Protein AF-A0A8B6D0X1-F1 (afdb_monomer)

Foldseek 3Di:
DADPVVQPHDPDDAPDWDADPVQREIDGHHDDDDDPVCPVVVVVVVCVVCVVVQVSSCVVVVNRYHYD

Structure (mmCIF, N/CA/C/O backbone):
data_AF-A0A8B6D0X1-F1
#
_entry.id   AF-A0A8B6D0X1-F1
#
loop_
_atom_site.group_PDB
_atom_site.id
_atom_site.type_symbol
_atom_site.label_atom_id
_atom_site.label_alt_id
_atom_site.label_comp_id
_atom_site.label_asym_id
_atom_site.label_entity_id
_atom_site.label_seq_id
_atom_site.pdbx_PDB_ins_code
_atom_site.Cartn_x
_atom_site.Cartn_y
_atom_site.Cartn_z
_atom_site.occupancy
_atom_site.B_iso_or_equiv
_atom_site.auth_seq_id
_atom_site.auth_comp_id
_atom_site.auth_asym_id
_atom_site.auth_atom_id
_atom_site.pdbx_PDB_model_num
ATOM 1 N N . MET A 1 1 ? -10.079 -8.766 -4.340 1.00 62.56 1 MET A N 1
ATOM 2 C CA 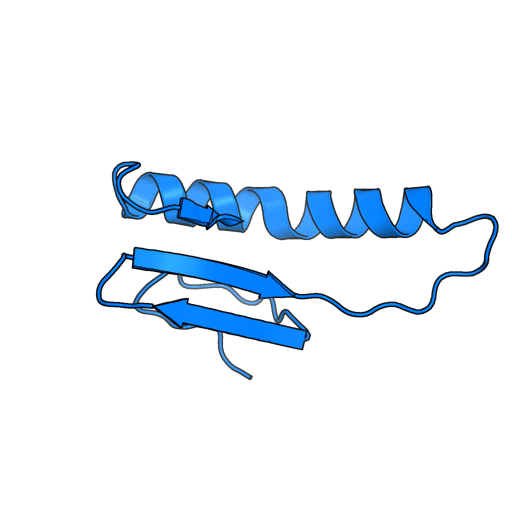. MET A 1 1 ? -9.818 -8.379 -2.940 1.00 62.56 1 MET A CA 1
ATOM 3 C C . MET A 1 1 ? -10.481 -7.033 -2.680 1.00 62.56 1 MET A C 1
ATOM 5 O O . MET A 1 1 ? -10.442 -6.191 -3.572 1.00 62.56 1 MET A O 1
ATOM 9 N N . SER A 1 2 ? -11.146 -6.860 -1.536 1.00 72.94 2 SER A N 1
ATOM 10 C CA . SER A 1 2 ? -11.699 -5.567 -1.104 1.00 72.94 2 SER A CA 1
ATOM 11 C C . SER A 1 2 ? -10.817 -5.020 0.008 1.00 72.94 2 SER A C 1
ATOM 13 O O . SER A 1 2 ? -10.448 -5.783 0.899 1.00 72.94 2 SER A O 1
ATOM 15 N N . PHE A 1 3 ? -10.488 -3.730 -0.037 1.00 85.19 3 PHE A N 1
ATOM 16 C CA . PHE A 1 3 ? -9.825 -3.073 1.086 1.00 85.19 3 PHE A CA 1
ATOM 17 C C . PHE A 1 3 ? -10.785 -3.052 2.294 1.00 85.19 3 PHE A C 1
ATOM 19 O O . PHE A 1 3 ? -11.991 -2.859 2.083 1.00 85.19 3 PHE A O 1
ATOM 26 N N . PRO A 1 4 ? -10.315 -3.292 3.532 1.00 85.31 4 PRO A N 1
ATOM 27 C CA . PRO A 1 4 ? -11.190 -3.311 4.701 1.00 85.31 4 PRO A CA 1
ATOM 28 C C . PRO A 1 4 ? -11.873 -1.953 4.918 1.00 85.31 4 PRO A C 1
ATOM 30 O O . PRO A 1 4 ? -11.214 -0.939 5.144 1.00 85.31 4 PRO A O 1
ATOM 33 N N . ALA A 1 5 ? -13.208 -1.932 4.874 1.00 84.56 5 ALA A N 1
ATOM 34 C CA . ALA A 1 5 ? -13.992 -0.699 5.003 1.00 84.56 5 ALA A CA 1
ATOM 35 C C . ALA A 1 5 ? -13.885 -0.056 6.398 1.00 84.56 5 ALA A C 1
ATOM 37 O O . ALA A 1 5 ? -14.086 1.149 6.535 1.00 84.56 5 ALA A O 1
ATOM 38 N N . GLU A 1 6 ? -13.537 -0.850 7.415 1.00 82.50 6 GLU A N 1
ATOM 39 C CA . GLU A 1 6 ? -13.227 -0.383 8.772 1.00 82.50 6 GLU A CA 1
ATOM 40 C C . GLU A 1 6 ? -11.992 0.528 8.834 1.00 82.50 6 GLU A C 1
ATOM 42 O O . GLU A 1 6 ? -11.872 1.327 9.758 1.00 82.50 6 GLU A O 1
ATOM 47 N N . ILE A 1 7 ? -11.112 0.450 7.830 1.00 84.19 7 ILE A N 1
ATOM 48 C CA . ILE A 1 7 ? -9.944 1.317 7.688 1.00 84.19 7 ILE A CA 1
ATOM 49 C C . ILE A 1 7 ? -10.316 2.545 6.844 1.00 84.19 7 ILE A C 1
ATOM 51 O O . ILE A 1 7 ? -10.292 3.683 7.317 1.00 84.19 7 ILE A O 1
ATOM 55 N N . ALA A 1 8 ? -10.685 2.316 5.579 1.00 86.62 8 ALA A N 1
ATOM 56 C CA . ALA A 1 8 ? -11.055 3.365 4.635 1.00 86.62 8 ALA A CA 1
ATOM 57 C C . ALA A 1 8 ? -11.879 2.801 3.471 1.00 86.62 8 ALA A C 1
ATOM 59 O O . ALA A 1 8 ? -11.711 1.657 3.055 1.00 86.62 8 ALA A O 1
ATOM 60 N N . ALA A 1 9 ? -12.748 3.631 2.896 1.00 87.19 9 ALA A N 1
ATOM 61 C CA . ALA A 1 9 ? -13.400 3.311 1.633 1.00 87.19 9 ALA A CA 1
ATOM 62 C C . ALA A 1 9 ? -12.480 3.734 0.480 1.00 87.19 9 ALA A C 1
ATOM 64 O O . ALA A 1 9 ? -12.156 4.912 0.353 1.00 87.19 9 ALA A O 1
ATOM 65 N N . THR A 1 10 ? -12.059 2.787 -0.358 1.00 88.81 10 THR A N 1
ATOM 66 C CA . THR A 1 10 ? -11.190 3.060 -1.510 1.00 88.81 10 THR A CA 1
ATOM 67 C C . THR A 1 10 ? -11.479 2.105 -2.664 1.00 88.81 10 THR A C 1
ATOM 69 O O . THR A 1 10 ? -11.886 0.961 -2.458 1.00 88.81 10 THR A O 1
ATOM 72 N N . SER A 1 11 ? -11.273 2.577 -3.894 1.00 89.88 11 SER A N 1
ATOM 73 C CA . SER A 1 11 ? -11.288 1.744 -5.102 1.00 89.88 11 SER A CA 1
ATOM 74 C C . SER A 1 11 ? -9.920 1.126 -5.410 1.00 89.88 11 SER A C 1
ATOM 76 O O . SER A 1 11 ? -9.822 0.275 -6.298 1.00 89.88 11 SER A O 1
ATOM 78 N N . LEU A 1 12 ? -8.871 1.529 -4.681 1.00 90.88 12 LEU A N 1
ATOM 79 C CA . LEU A 1 12 ? -7.529 0.977 -4.818 1.00 90.88 12 LEU A CA 1
ATOM 80 C C . LEU A 1 12 ? -7.482 -0.479 -4.344 1.00 90.88 12 LEU A C 1
ATOM 82 O O . LEU A 1 12 ? -8.187 -0.887 -3.421 1.00 90.88 12 LEU A O 1
ATOM 86 N N . ARG A 1 13 ? -6.633 -1.272 -5.001 1.00 90.38 13 ARG A N 1
ATOM 87 C CA . ARG A 1 13 ? -6.500 -2.712 -4.763 1.00 90.38 13 ARG A CA 1
ATOM 88 C C . ARG A 1 13 ? -5.021 -3.096 -4.730 1.00 90.38 13 ARG A C 1
ATOM 90 O O . ARG A 1 13 ? -4.492 -3.435 -5.786 1.00 90.38 13 ARG A O 1
ATOM 97 N N . PRO A 1 14 ? -4.368 -2.994 -3.560 1.00 91.25 14 PRO A N 1
ATOM 98 C CA . PRO A 1 14 ? -3.060 -3.601 -3.345 1.00 91.25 14 PRO A CA 1
ATOM 99 C C . PRO A 1 14 ? -3.136 -5.113 -3.560 1.00 91.25 14 PRO A C 1
ATOM 101 O O . PRO A 1 14 ? -4.201 -5.710 -3.363 1.00 91.25 14 PRO A O 1
ATOM 104 N N . ASP A 1 15 ? -2.014 -5.731 -3.921 1.00 92.81 15 ASP A N 1
ATOM 105 C CA . ASP A 1 15 ? -1.941 -7.186 -4.086 1.00 92.81 15 ASP A CA 1
ATOM 106 C C . ASP A 1 15 ? -2.196 -7.911 -2.760 1.00 92.81 15 ASP A C 1
ATOM 108 O O . ASP A 1 15 ? -2.886 -8.932 -2.727 1.00 92.81 15 ASP A O 1
ATOM 112 N N . ILE A 1 16 ? -1.665 -7.369 -1.658 1.00 91.62 16 ILE A N 1
ATOM 113 C CA . ILE A 1 16 ? -1.868 -7.901 -0.309 1.00 91.62 16 ILE A CA 1
ATOM 114 C C . ILE A 1 16 ? -2.102 -6.741 0.664 1.00 91.62 16 ILE A C 1
ATOM 116 O O . ILE A 1 16 ? -1.432 -5.710 0.621 1.00 91.62 16 ILE A O 1
ATOM 120 N N . VAL A 1 17 ? -3.050 -6.935 1.580 1.00 91.19 17 VAL A N 1
ATOM 121 C CA . VAL A 1 17 ? -3.311 -6.038 2.709 1.00 91.19 17 VAL A CA 1
ATOM 122 C C . VAL A 1 17 ? -3.271 -6.866 3.983 1.00 91.19 17 VAL A C 1
ATOM 124 O O . VAL A 1 17 ? -4.024 -7.833 4.113 1.00 91.19 17 VAL A O 1
ATOM 127 N N . ILE A 1 18 ? -2.405 -6.485 4.919 1.00 91.50 18 ILE A N 1
ATOM 128 C CA . ILE A 1 18 ? -2.342 -7.071 6.260 1.00 91.50 18 ILE A CA 1
ATOM 129 C C . ILE A 1 18 ? -2.916 -6.042 7.225 1.00 91.50 18 ILE A C 1
ATOM 131 O O . ILE A 1 18 ? -2.421 -4.920 7.281 1.00 91.50 18 ILE A O 1
ATOM 135 N N . TRP A 1 19 ? -3.952 -6.414 7.974 1.00 89.88 19 TRP A N 1
ATOM 136 C CA . TRP A 1 19 ? -4.604 -5.544 8.950 1.00 89.88 19 TRP A CA 1
ATOM 137 C C . TRP A 1 19 ? -4.655 -6.207 10.322 1.00 89.88 19 TRP A C 1
ATOM 139 O O . TRP A 1 19 ? -5.084 -7.354 10.450 1.00 89.88 19 TRP A O 1
ATOM 149 N N . SER A 1 20 ? -4.238 -5.464 11.345 1.00 89.56 20 SER A N 1
ATOM 150 C CA . SER A 1 20 ? -4.356 -5.847 12.750 1.00 89.56 20 SER A CA 1
ATOM 151 C C . SER A 1 20 ? -5.348 -4.912 13.450 1.00 89.56 20 SER A C 1
ATOM 153 O O . SER A 1 20 ? -4.973 -3.788 13.795 1.00 89.56 20 SER A O 1
ATOM 155 N N . PRO A 1 21 ? -6.592 -5.354 13.721 1.00 85.88 21 PRO A N 1
ATOM 156 C CA . PRO A 1 21 ? -7.576 -4.544 14.441 1.00 85.88 21 PRO A CA 1
ATOM 157 C C . PRO A 1 21 ? -7.119 -4.161 15.856 1.00 85.88 21 PRO A C 1
ATOM 159 O O . PRO A 1 21 ? -7.417 -3.070 16.332 1.00 85.88 21 PRO A O 1
ATOM 162 N N . GLY A 1 22 ? -6.372 -5.048 16.527 1.00 86.94 22 GLY A N 1
ATOM 163 C CA . GLY A 1 22 ? -5.929 -4.846 17.910 1.00 86.94 22 GLY A CA 1
ATOM 164 C C . GLY A 1 22 ? -4.873 -3.750 18.060 1.00 86.94 22 GLY A C 1
ATOM 165 O O . GLY A 1 22 ? -4.917 -2.990 19.023 1.00 86.94 22 GLY A O 1
ATOM 166 N N . THR A 1 23 ? -3.948 -3.640 17.101 1.00 86.50 23 THR A N 1
ATOM 167 C CA . THR A 1 23 ? -2.913 -2.588 17.093 1.00 86.50 23 THR A CA 1
ATOM 168 C C . THR A 1 23 ? -3.251 -1.418 16.173 1.00 86.50 23 THR A C 1
ATOM 170 O O . THR A 1 23 ? -2.548 -0.411 16.192 1.00 86.50 23 THR A O 1
ATOM 173 N N . ARG A 1 24 ? -4.328 -1.530 15.385 1.00 83.81 24 ARG A N 1
ATOM 174 C CA . ARG A 1 24 ? -4.739 -0.571 14.350 1.00 83.81 24 ARG A CA 1
ATOM 175 C C . ARG A 1 24 ? -3.614 -0.283 13.354 1.00 83.81 24 ARG A C 1
ATOM 177 O O . ARG A 1 24 ? -3.320 0.866 13.038 1.00 83.81 24 ARG A O 1
ATOM 184 N N . GLN A 1 25 ? -2.953 -1.343 12.895 1.00 86.75 25 GLN A N 1
ATOM 185 C CA . GLN A 1 25 ? -1.853 -1.254 11.937 1.00 86.75 25 GLN A CA 1
ATOM 186 C C . GLN A 1 25 ? -2.226 -1.931 10.628 1.00 86.75 25 GLN A C 1
ATOM 188 O O . GLN A 1 25 ? -2.683 -3.079 10.639 1.00 86.75 25 GLN A O 1
ATOM 193 N N . ALA A 1 26 ? -1.990 -1.233 9.517 1.00 88.94 26 ALA A N 1
ATOM 194 C CA . ALA A 1 26 ? -2.119 -1.789 8.178 1.00 88.94 26 ALA A CA 1
ATOM 195 C C . ALA A 1 26 ? -0.783 -1.742 7.440 1.00 88.94 26 ALA A C 1
ATOM 197 O O . ALA A 1 26 ? -0.061 -0.748 7.525 1.00 88.94 26 ALA A O 1
ATOM 198 N N . VAL A 1 27 ? -0.508 -2.804 6.687 1.00 90.00 27 VAL A N 1
ATOM 199 C CA . VAL A 1 27 ? 0.601 -2.872 5.734 1.00 90.00 27 VAL A CA 1
ATOM 200 C C . VAL A 1 27 ? 0.025 -3.155 4.355 1.00 90.00 27 VAL A C 1
ATOM 202 O O . VAL A 1 27 ? -0.669 -4.164 4.164 1.00 90.00 27 VAL A O 1
ATOM 205 N N . LEU A 1 28 ? 0.301 -2.260 3.407 1.00 91.31 28 LEU A N 1
ATOM 206 C CA . LEU A 1 28 ? -0.059 -2.429 2.004 1.00 91.31 28 LEU A CA 1
ATOM 207 C C . LEU A 1 28 ? 1.156 -2.972 1.250 1.00 91.31 28 LEU A C 1
ATOM 209 O O . LEU A 1 28 ? 2.212 -2.349 1.215 1.00 91.31 28 LEU A O 1
ATOM 213 N N . LEU A 1 29 ? 1.005 -4.138 0.631 1.00 90.94 29 LEU A N 1
ATOM 214 C CA . LEU A 1 29 ? 2.058 -4.754 -0.168 1.00 90.94 29 LEU A CA 1
ATOM 215 C C . LEU A 1 29 ? 1.622 -4.796 -1.624 1.00 90.94 29 LEU A C 1
ATOM 217 O O . LEU A 1 29 ? 0.513 -5.215 -1.966 1.00 90.94 29 LEU A O 1
ATOM 221 N N . GLU A 1 30 ? 2.543 -4.381 -2.477 1.00 91.19 30 GLU A N 1
ATOM 222 C CA . GLU A 1 30 ? 2.345 -4.293 -3.907 1.00 91.19 30 GLU A CA 1
ATOM 223 C C . GLU A 1 30 ? 3.529 -4.969 -4.600 1.00 91.19 30 GLU A C 1
ATOM 225 O O . GLU A 1 30 ? 4.691 -4.630 -4.372 1.00 91.19 30 GLU A O 1
ATOM 230 N N . LEU A 1 31 ? 3.224 -5.922 -5.468 1.00 91.62 31 LEU A N 1
ATOM 231 C CA . LEU A 1 31 ? 4.193 -6.6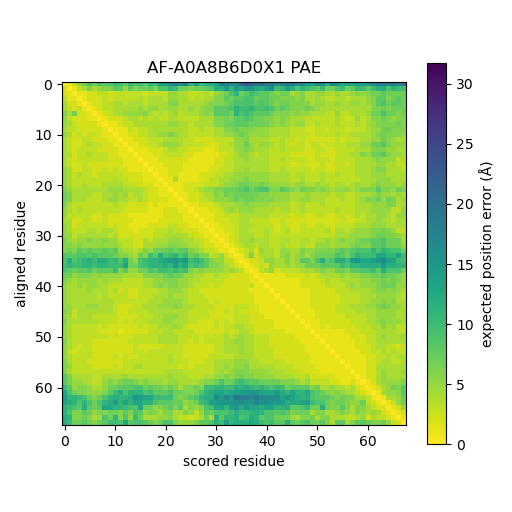42 -6.267 1.00 91.62 31 LEU A CA 1
ATOM 232 C C . LEU A 1 31 ? 4.388 -5.920 -7.605 1.00 91.62 31 LEU A C 1
ATOM 234 O O . LEU A 1 31 ? 3.484 -5.306 -8.183 1.00 91.62 31 LEU A O 1
ATOM 238 N N . THR A 1 32 ? 5.608 -5.964 -8.128 1.00 89.38 32 THR A N 1
ATOM 239 C CA . THR A 1 32 ? 5.882 -5.546 -9.507 1.00 89.38 32 THR A CA 1
ATOM 240 C C . THR A 1 32 ? 7.189 -6.103 -9.992 1.00 89.38 32 THR A C 1
ATOM 242 O O . THR A 1 32 ? 8.141 -6.225 -9.230 1.00 89.38 32 THR A O 1
ATOM 245 N N . VAL A 1 33 ? 7.215 -6.373 -11.290 1.00 92.44 33 VAL A N 1
ATOM 246 C CA . VAL A 1 33 ? 8.396 -6.788 -12.032 1.00 92.44 33 VAL A CA 1
ATOM 247 C C . VAL A 1 33 ? 8.753 -5.638 -12.978 1.00 92.44 33 VAL A C 1
ATOM 249 O O . VAL A 1 33 ? 8.249 -5.601 -14.102 1.00 92.44 33 VAL A O 1
ATOM 252 N N . PRO A 1 34 ? 9.492 -4.616 -12.511 1.00 88.62 34 PRO A N 1
ATOM 253 C CA . PRO A 1 34 ? 9.941 -3.545 -13.386 1.00 88.62 34 PRO A CA 1
ATOM 254 C C . PRO A 1 34 ? 11.066 -4.051 -14.295 1.00 88.62 34 PRO A C 1
ATOM 256 O O . PRO A 1 34 ? 11.743 -5.032 -13.993 1.00 88.62 34 PRO A O 1
ATOM 259 N N . TRP A 1 35 ? 11.284 -3.351 -15.404 1.00 86.75 35 TRP A N 1
ATOM 260 C CA . TRP A 1 35 ? 12.561 -3.437 -16.111 1.00 86.75 35 TRP A CA 1
ATOM 261 C C . TRP A 1 35 ? 13.673 -2.859 -15.223 1.00 86.75 35 T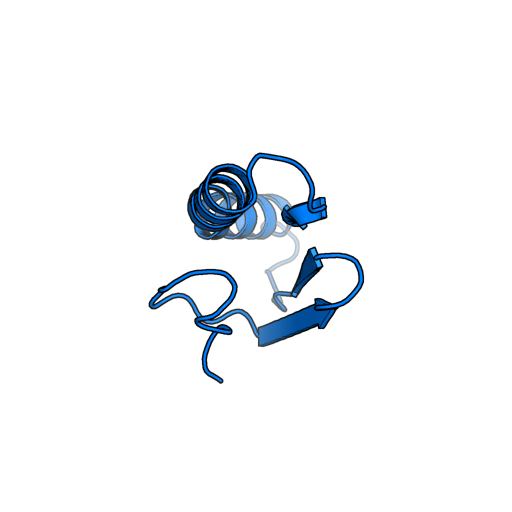RP A C 1
ATOM 263 O O . TRP A 1 35 ? 13.392 -1.929 -14.465 1.00 86.75 35 TRP A O 1
ATOM 273 N N . GLU A 1 36 ? 14.900 -3.381 -15.314 1.00 83.88 36 GLU A N 1
ATOM 274 C CA . GLU A 1 36 ? 16.009 -3.033 -14.401 1.00 83.88 36 GLU A CA 1
ATOM 275 C C . GLU A 1 36 ? 16.246 -1.517 -14.313 1.00 83.88 36 GLU A C 1
ATOM 277 O O . GLU A 1 36 ? 16.272 -0.958 -13.219 1.00 83.88 36 GLU A O 1
ATOM 282 N N . ASP A 1 37 ? 16.265 -0.827 -15.455 1.00 91.56 37 ASP A N 1
ATOM 283 C CA . ASP A 1 37 ? 16.464 0.630 -15.525 1.00 91.56 37 ASP A CA 1
ATOM 284 C C . ASP A 1 37 ? 15.314 1.454 -14.919 1.00 91.56 37 ASP A C 1
ATOM 286 O O . ASP A 1 37 ? 15.423 2.665 -14.754 1.00 91.56 37 ASP A O 1
ATOM 290 N N . ARG A 1 38 ? 14.173 0.824 -14.615 1.00 90.00 38 ARG A N 1
ATOM 291 C CA . ARG A 1 38 ? 12.929 1.493 -14.200 1.00 90.00 38 ARG A CA 1
ATOM 292 C C . ARG A 1 38 ? 12.456 1.084 -12.813 1.00 90.00 38 ARG A C 1
ATOM 294 O O . ARG A 1 38 ? 11.290 1.305 -12.475 1.00 90.00 38 ARG A O 1
ATOM 301 N N . ILE A 1 39 ? 13.326 0.466 -12.018 1.00 91.88 39 ILE A N 1
ATOM 302 C CA . ILE A 1 39 ? 12.997 0.044 -10.652 1.00 91.88 39 ILE A CA 1
ATOM 303 C C . ILE A 1 39 ? 12.561 1.250 -9.807 1.00 91.88 39 ILE A C 1
ATOM 305 O O . ILE A 1 39 ? 11.498 1.201 -9.189 1.00 91.88 39 ILE A O 1
ATOM 309 N N . GLU A 1 40 ? 13.334 2.338 -9.827 1.00 93.56 40 GLU A N 1
ATOM 310 C CA . GLU A 1 40 ? 13.077 3.528 -9.004 1.00 93.56 40 GLU A CA 1
ATOM 311 C C . GLU A 1 40 ? 11.797 4.259 -9.437 1.00 93.56 40 GLU A C 1
ATOM 313 O O . GLU A 1 40 ? 10.904 4.465 -8.619 1.00 93.56 40 GLU A O 1
ATOM 318 N N . GLU A 1 41 ? 11.615 4.506 -10.740 1.00 93.56 41 GLU A N 1
ATOM 319 C CA . GLU A 1 41 ? 10.368 5.079 -11.275 1.00 93.56 41 GLU A CA 1
ATOM 320 C C . GLU A 1 41 ? 9.131 4.245 -10.899 1.00 93.56 41 GLU A C 1
ATOM 322 O O . GLU A 1 41 ? 8.065 4.776 -10.571 1.00 93.56 41 GLU A O 1
ATOM 327 N N . ALA A 1 42 ? 9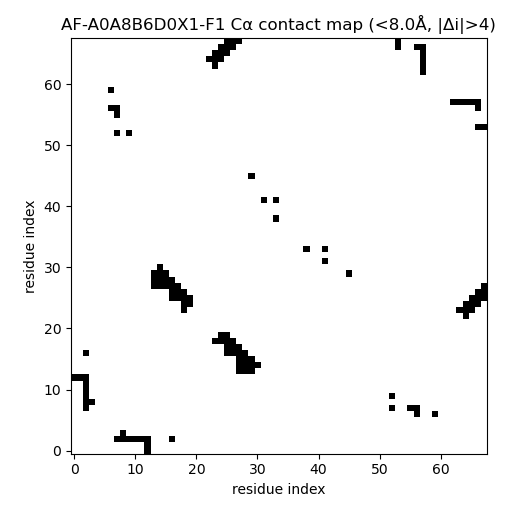.239 2.913 -10.994 1.00 91.75 42 ALA A N 1
ATOM 328 C CA . ALA A 1 42 ? 8.140 2.015 -10.666 1.00 91.75 42 ALA A CA 1
ATOM 329 C C . ALA A 1 42 ? 7.811 2.059 -9.170 1.00 91.75 42 ALA A C 1
ATOM 331 O O . ALA A 1 42 ? 6.626 2.017 -8.819 1.00 91.75 42 ALA A O 1
ATOM 332 N N . TYR A 1 43 ? 8.834 2.166 -8.320 1.00 91.56 43 TYR A N 1
ATOM 333 C CA . TYR A 1 43 ? 8.693 2.333 -6.879 1.00 91.56 43 TYR A CA 1
ATOM 334 C C . TYR A 1 43 ? 8.018 3.667 -6.533 1.00 91.56 43 TYR A C 1
ATOM 336 O O . TYR A 1 43 ? 6.962 3.663 -5.898 1.00 91.56 43 TYR A O 1
ATOM 344 N N . GLU A 1 44 ? 8.543 4.794 -7.018 1.00 93.56 44 GLU A N 1
ATOM 345 C CA . GLU A 1 44 ? 7.994 6.130 -6.750 1.00 93.56 44 GLU A CA 1
ATOM 346 C C . GLU A 1 44 ? 6.541 6.255 -7.206 1.00 93.56 44 GLU A C 1
ATOM 348 O O . GLU A 1 44 ? 5.676 6.714 -6.456 1.00 93.56 44 GLU A O 1
ATOM 353 N N . ARG A 1 45 ? 6.230 5.767 -8.413 1.00 92.88 45 ARG A N 1
ATOM 354 C CA . ARG A 1 45 ? 4.863 5.790 -8.944 1.00 92.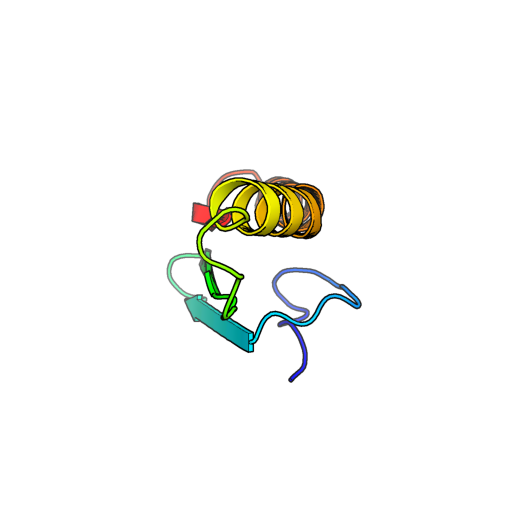88 45 ARG A CA 1
ATOM 355 C C . ARG A 1 45 ? 3.891 4.997 -8.069 1.00 92.88 45 ARG A C 1
ATOM 357 O O . ARG A 1 45 ? 2.737 5.400 -7.917 1.00 92.88 45 ARG A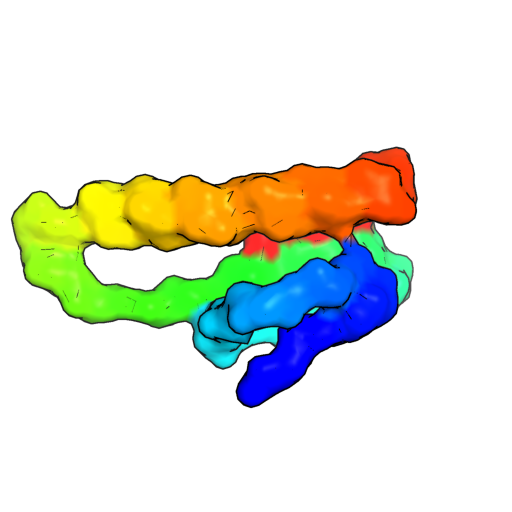 O 1
ATOM 364 N N . LYS A 1 46 ? 4.321 3.863 -7.510 1.00 90.50 46 LYS A N 1
ATOM 365 C CA . LYS A 1 46 ? 3.487 3.067 -6.597 1.00 90.50 46 LYS A CA 1
ATOM 366 C C . LYS A 1 46 ? 3.341 3.732 -5.236 1.00 90.50 46 LYS A C 1
ATOM 368 O O . LYS A 1 46 ? 2.226 3.764 -4.725 1.00 90.50 46 LYS A O 1
ATOM 373 N N . MET A 1 47 ? 4.409 4.305 -4.687 1.00 90.56 47 MET A N 1
ATOM 374 C CA . MET A 1 47 ? 4.334 5.070 -3.441 1.00 90.56 47 MET A CA 1
ATOM 375 C C . MET A 1 47 ? 3.350 6.237 -3.576 1.00 90.56 47 MET A C 1
ATOM 377 O O . MET A 1 47 ? 2.430 6.367 -2.769 1.00 90.56 47 MET A O 1
ATOM 381 N N . ALA A 1 48 ? 3.455 7.011 -4.660 1.00 92.94 48 ALA A N 1
ATOM 382 C CA . ALA A 1 48 ? 2.552 8.125 -4.943 1.00 92.94 48 ALA A CA 1
ATOM 383 C C . ALA A 1 48 ? 1.082 7.681 -5.077 1.00 92.94 48 ALA A C 1
ATOM 385 O O . ALA A 1 48 ? 0.181 8.364 -4.592 1.00 92.94 48 ALA A O 1
ATOM 386 N N . LYS A 1 49 ? 0.823 6.507 -5.677 1.00 92.56 49 LYS A N 1
ATOM 387 C CA . LYS A 1 49 ? -0.532 5.939 -5.824 1.00 92.56 49 LYS A CA 1
ATOM 388 C C . LYS A 1 49 ? -1.226 5.706 -4.476 1.00 92.56 49 LYS A C 1
ATOM 390 O O . LYS A 1 49 ? -2.440 5.881 -4.394 1.00 92.56 49 LYS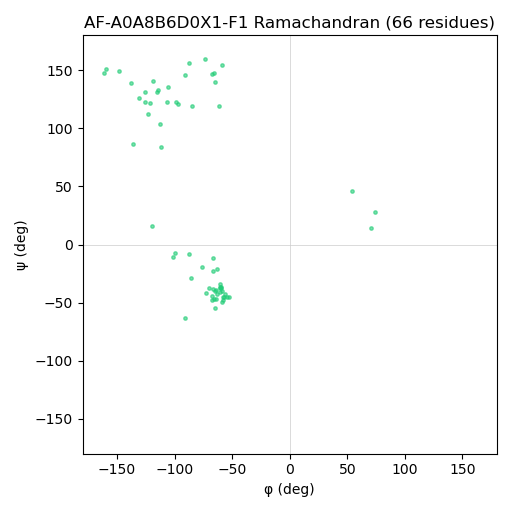 A O 1
ATOM 395 N N . TYR A 1 50 ? -0.486 5.292 -3.447 1.00 92.00 50 TYR A N 1
ATOM 396 C CA . TYR A 1 50 ? -1.048 4.923 -2.140 1.00 92.00 50 TYR A CA 1
ATOM 397 C C . TYR A 1 50 ? -0.891 6.002 -1.064 1.00 92.00 50 TYR A C 1
ATOM 399 O O . TYR A 1 50 ? -1.546 5.914 -0.027 1.00 92.00 50 TYR A O 1
ATOM 407 N N . GLN A 1 51 ? -0.097 7.044 -1.312 1.00 91.94 51 GLN A N 1
ATOM 408 C CA . GLN A 1 51 ? 0.183 8.104 -0.342 1.00 91.94 51 GLN A CA 1
ATOM 409 C C . GLN A 1 51 ? -1.086 8.766 0.211 1.00 91.94 51 GLN A C 1
ATOM 411 O O . GLN A 1 51 ? -1.214 8.922 1.424 1.00 91.94 51 GLN A O 1
ATOM 416 N N . GLN A 1 52 ? -2.049 9.102 -0.654 1.00 91.12 52 GLN A N 1
ATOM 417 C CA . GLN A 1 52 ? -3.303 9.715 -0.204 1.00 91.12 52 GLN A CA 1
ATOM 418 C C . GLN A 1 52 ? -4.121 8.759 0.672 1.00 91.12 52 GLN A C 1
ATOM 420 O O . GLN A 1 52 ? -4.663 9.172 1.689 1.00 91.12 52 GLN A O 1
ATOM 425 N N . LEU A 1 53 ? -4.159 7.469 0.324 1.00 90.56 53 LEU A N 1
ATOM 426 C CA . LEU A 1 53 ? -4.868 6.464 1.116 1.00 90.56 53 LEU A CA 1
ATOM 427 C C . LEU A 1 53 ? -4.254 6.323 2.515 1.00 90.56 53 LEU A C 1
ATOM 429 O O . LEU A 1 53 ? -4.983 6.248 3.497 1.00 90.56 53 LEU A O 1
ATOM 433 N N . VAL A 1 54 ? -2.923 6.314 2.617 1.00 89.94 54 VAL A N 1
ATOM 434 C CA . VAL A 1 54 ? -2.218 6.269 3.908 1.00 89.94 54 VAL A CA 1
ATOM 435 C C . VAL A 1 54 ? -2.562 7.490 4.765 1.00 89.94 54 VAL A C 1
ATOM 437 O O . VAL A 1 54 ? -2.786 7.350 5.968 1.00 89.94 54 VAL A O 1
ATOM 440 N N . GLU A 1 55 ? -2.638 8.673 4.159 1.00 89.38 55 GLU A N 1
ATOM 441 C CA . GLU A 1 55 ? -2.996 9.907 4.862 1.00 89.38 55 GLU A CA 1
ATOM 442 C C . GLU A 1 55 ? -4.457 9.904 5.334 1.00 89.38 55 GLU A C 1
ATOM 444 O O . GLU A 1 55 ? -4.735 10.195 6.499 1.00 89.38 55 GLU A O 1
ATOM 449 N N . ASP A 1 56 ? -5.387 9.471 4.482 1.00 88.88 56 ASP A N 1
ATOM 450 C CA . ASP A 1 56 ? -6.804 9.342 4.834 1.00 88.88 56 ASP A CA 1
ATOM 451 C C . ASP A 1 56 ? -7.000 8.377 6.018 1.00 88.88 56 ASP A C 1
ATOM 453 O O . ASP A 1 56 ? -7.788 8.645 6.934 1.00 88.88 56 ASP A O 1
ATOM 457 N N . CYS A 1 57 ? -6.250 7.269 6.038 1.00 87.94 57 CYS A N 1
ATOM 458 C CA . CYS A 1 57 ? -6.243 6.317 7.148 1.00 87.94 57 CYS A CA 1
ATOM 459 C C . CYS A 1 57 ? -5.703 6.954 8.437 1.00 87.94 57 CYS A C 1
ATOM 461 O O . CYS A 1 57 ? -6.344 6.850 9.485 1.00 87.94 57 CYS A O 1
ATOM 463 N N . LYS A 1 58 ? -4.573 7.673 8.370 1.00 86.25 58 LYS A N 1
ATOM 464 C CA . LYS A 1 58 ? -3.988 8.391 9.520 1.00 86.25 58 LYS A CA 1
ATOM 465 C C . LYS A 1 58 ? -4.970 9.385 10.135 1.00 86.25 58 LYS A C 1
ATOM 467 O O . LYS A 1 58 ? -5.119 9.416 11.361 1.00 86.25 58 LYS A O 1
ATOM 472 N N . GLN A 1 59 ? -5.657 10.160 9.297 1.00 86.06 59 GLN A N 1
ATOM 473 C CA . GLN A 1 59 ? -6.627 11.166 9.733 1.00 86.06 59 GLN A CA 1
ATOM 474 C C . GLN A 1 59 ? -7.842 10.536 10.415 1.00 86.06 59 GLN A C 1
ATOM 476 O O . GLN A 1 59 ? -8.216 10.958 11.510 1.00 86.06 59 GLN A O 1
ATOM 481 N N . ARG A 1 60 ? -8.422 9.487 9.819 1.00 82.94 60 ARG A N 1
ATOM 482 C CA . ARG A 1 60 ? -9.547 8.741 10.414 1.00 82.94 60 ARG A CA 1
ATOM 483 C C . ARG A 1 60 ? -9.181 8.110 11.748 1.00 82.94 60 ARG A C 1
ATOM 485 O O . ARG A 1 60 ? -9.996 8.064 12.668 1.00 82.94 60 ARG A O 1
ATOM 492 N N . ASP A 1 61 ? -7.949 7.635 11.861 1.00 77.94 61 ASP A N 1
ATOM 493 C CA . ASP A 1 61 ? -7.480 6.963 13.060 1.00 77.94 61 ASP A CA 1
ATOM 494 C C . ASP A 1 61 ? -7.171 7.930 14.219 1.00 77.94 61 ASP A C 1
ATOM 496 O O . ASP A 1 61 ? -7.165 7.526 15.396 1.00 77.94 61 ASP A O 1
ATOM 500 N N . GLY A 1 62 ? -6.976 9.215 13.896 1.00 73.12 62 GLY A N 1
ATOM 501 C CA . GLY A 1 62 ? -6.488 10.252 14.803 1.00 73.12 62 GLY A CA 1
ATOM 502 C C . GLY A 1 62 ? -4.992 10.117 15.095 1.00 73.12 62 GLY A C 1
ATOM 503 O O . GLY A 1 62 ? -4.562 10.450 16.196 1.00 73.12 62 GLY A O 1
ATOM 504 N N . GLY A 1 63 ? -4.223 9.547 14.160 1.00 67.69 63 GLY A N 1
ATOM 505 C CA . GLY A 1 63 ? -2.775 9.343 14.283 1.00 67.69 63 GLY A CA 1
ATOM 506 C C . GLY A 1 63 ? -2.329 8.274 15.291 1.00 67.69 63 GLY A C 1
ATOM 507 O O . GLY A 1 63 ? -1.158 8.251 15.655 1.00 67.69 63 GLY A O 1
ATOM 508 N N . ARG A 1 64 ? -3.232 7.407 15.773 1.00 68.25 64 ARG A N 1
ATOM 509 C CA . ARG A 1 64 ? -2.914 6.380 16.789 1.00 68.25 64 ARG A CA 1
ATOM 510 C C . ARG A 1 64 ? -2.362 5.084 16.186 1.00 68.25 64 ARG A C 1
ATOM 512 O O . ARG A 1 64 ? -1.595 4.390 16.844 1.00 68.25 64 ARG A O 1
ATOM 519 N N . GLY A 1 65 ? -2.760 4.770 14.961 1.00 71.06 65 GLY A N 1
ATOM 520 C CA . GLY A 1 65 ? -2.331 3.616 14.186 1.00 71.06 65 GLY A CA 1
ATOM 521 C C . GLY A 1 65 ? -1.065 3.881 13.376 1.00 71.06 65 GLY A C 1
ATOM 522 O O . GLY A 1 65 ? -0.750 5.021 13.027 1.00 71.06 65 GLY A O 1
ATOM 523 N N . VAL A 1 66 ? -0.348 2.805 13.051 1.00 75.62 66 VAL A N 1
ATOM 524 C CA . VAL A 1 66 ? 0.813 2.845 12.150 1.00 75.62 66 VAL A CA 1
ATOM 525 C C . VAL A 1 66 ? 0.360 2.411 10.759 1.00 75.62 66 VAL A C 1
ATOM 527 O O . VAL A 1 66 ? -0.175 1.315 10.594 1.00 75.62 66 VAL A O 1
ATOM 530 N N . TRP A 1 67 ? 0.583 3.280 9.774 1.00 79.44 67 TRP A N 1
ATOM 531 C CA . TRP A 1 67 ? 0.117 3.123 8.396 1.00 79.44 67 TRP A CA 1
ATOM 532 C C . TRP A 1 67 ? 1.322 3.168 7.456 1.00 79.44 67 TRP A C 1
ATOM 534 O O . TRP A 1 67 ? 1.977 4.213 7.380 1.00 79.44 67 TRP A O 1
ATOM 544 N N . GLN A 1 68 ? 1.624 2.035 6.813 1.00 67.00 68 GLN A N 1
ATOM 545 C CA . GLN A 1 68 ? 2.829 1.807 6.004 1.00 67.00 68 GLN A CA 1
ATOM 546 C C . GLN A 1 68 ? 2.455 1.300 4.609 1.00 67.00 68 GLN A C 1
ATOM 548 O O . GLN A 1 68 ? 1.624 0.360 4.520 1.00 67.00 68 GLN A O 1
#

Radius of gyration: 12.99 Å; Cα contacts (8 Å, |Δi|>4): 64; chains: 1; bounding box: 30×20×34 Å

pLDDT: mean 86.73, std 7.12, range [62.56, 93.56]

Nearest PDB structures (foldseek):
  2ge8-assembly3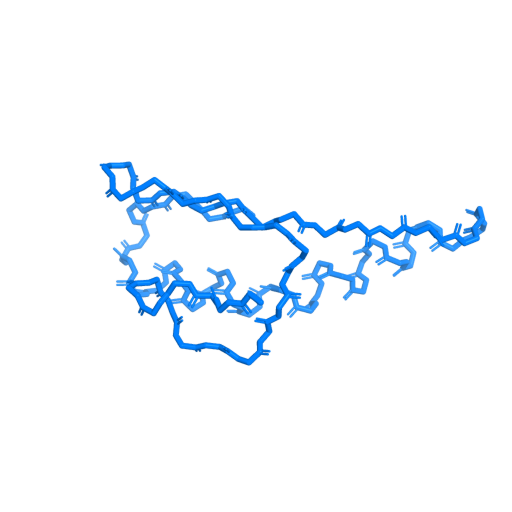_D  TM=2.630E-01  e=6.486E+00  Infectious bronchitis virus

Mean predicted aligned error: 4.51 Å

Organism: Mytilus galloprovincialis (NCBI:txid29158)

Sequence (68 aa):
MSFPAEIAATSLRPDIVIWSPGTRQAVLLELTVPWEDRIEEAYERKMAKYQQLVEDCKQRDGGRGVWQ

Secondary structure (DSSP, 8-state):
----TTT---S---SEEEEETTTTEEEEE------GGGHHHHHHHHHHHHHHHHHHHHHHHTS-S-B-

Solvent-accessible surface area (backbone atoms only — not comparable to full-atom values): 4285 Å² to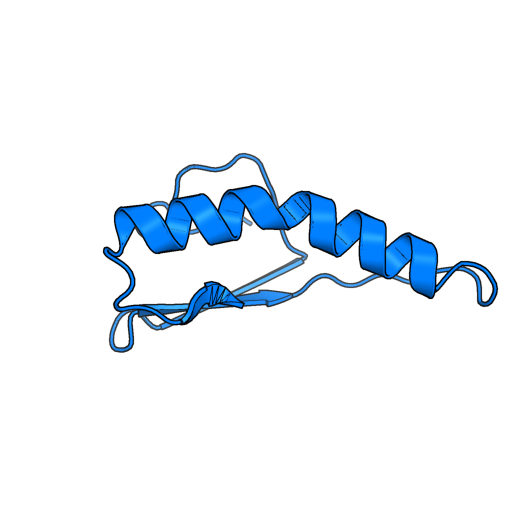tal; per-residue (Å²): 129,78,61,61,65,90,66,45,87,66,92,68,71,65,79,41,77,49,75,38,83,90,67,45,33,41,41,66,40,74,85,82,87,62,58,83,97,37,46,65,63,53,49,52,55,51,51,62,71,45,48,62,59,45,50,55,37,35,62,75,58,70,65,74,40,54,71,86